Protein AF-A0A1G3CEN8-F1 (afdb_monomer)

Foldseek 3Di:
DPPDPCDDPQKRKDKDKDWDFDDDPVQLVVQLVVLLVVVCVVVVHPDDDPVRSVVSSVVSVVVVSVVTGTDIDIWIKMARPVVRDIDTRDPDPVVVVVCQVVCCVPVVDGDDDDDPLCCCQPPVPDDPVVNVVSVPDDDDDPDD

Mean predicted aligned error: 7.03 Å

Solvent-accessible surface area (backbone atoms only — not comparable to full-atom values): 8885 Å² total; per-residue (Å²): 131,92,85,65,81,42,60,59,86,69,29,42,52,53,68,53,74,51,71,46,70,81,77,59,70,68,58,53,53,55,53,40,50,56,54,49,52,51,52,30,63,78,65,71,42,95,72,75,53,75,67,56,51,52,52,50,44,52,49,48,52,53,58,49,56,75,71,48,72,63,47,77,43,78,38,53,35,40,34,33,66,85,79,72,42,74,49,64,75,64,89,51,65,71,61,50,56,50,47,44,55,50,44,27,72,73,73,72,44,85,76,78,82,79,46,76,66,50,39,44,68,72,70,62,73,58,51,75,71,53,47,55,52,56,74,71,61,69,90,76,77,92,70,134

Radius of gyration: 24.86 Å; Cα contacts (8 Å, |Δi|>4): 122; chains: 1; bounding box: 50×57×61 Å

Secondary structure (DSSP, 8-state):
--S---EETTEEEEEEEEEE----HHHHHHHHHHHHHHHHHHHT-S---HHHHHHHHHHHHHHHHHHSPPEEEEEEEEEETTTTEEEE----HHHHHHHHHHHHHHHS-------HHHHHHHHS---HHHHHHHHT--------

Structure (mmCIF, N/CA/C/O backbone):
data_AF-A0A1G3CEN8-F1
#
_entry.id   AF-A0A1G3CEN8-F1
#
loop_
_atom_site.group_PDB
_atom_site.id
_atom_site.type_symbol
_atom_site.label_atom_id
_atom_site.label_alt_id
_atom_site.label_comp_id
_atom_site.label_asym_id
_atom_site.label_entity_id
_atom_site.label_seq_id
_atom_site.pdbx_PDB_ins_code
_atom_site.Cartn_x
_atom_site.Cartn_y
_atom_site.Cartn_z
_atom_site.occupancy
_atom_site.B_iso_or_equiv
_atom_site.auth_seq_id
_atom_site.auth_comp_id
_atom_site.auth_asym_id
_atom_site.auth_atom_id
_atom_site.pdbx_PDB_model_num
ATOM 1 N N . PHE A 1 1 ? 4.891 -25.055 -3.347 1.00 48.88 1 PHE A N 1
ATOM 2 C CA . PHE A 1 1 ? 4.436 -24.235 -4.489 1.00 48.88 1 PHE A CA 1
ATOM 3 C C . PHE A 1 1 ? 4.603 -25.023 -5.796 1.00 48.88 1 PHE A C 1
ATOM 5 O O . PHE A 1 1 ? 5.247 -24.546 -6.713 1.00 48.88 1 PHE A O 1
ATOM 12 N N . GLU A 1 2 ? 4.054 -26.239 -5.897 1.00 50.94 2 GLU A N 1
ATOM 13 C CA . GLU A 1 2 ? 4.367 -27.170 -7.007 1.00 50.94 2 GLU A CA 1
ATOM 14 C C . GLU A 1 2 ? 3.420 -27.087 -8.222 1.00 50.94 2 GLU A C 1
ATOM 16 O O . GLU A 1 2 ? 3.562 -27.869 -9.150 1.00 50.94 2 GLU A O 1
ATOM 21 N N . GLY A 1 3 ? 2.460 -26.154 -8.254 1.00 57.50 3 GLY A N 1
ATOM 22 C CA . GLY A 1 3 ? 1.407 -26.146 -9.288 1.00 57.50 3 GLY A CA 1
ATOM 23 C C . GLY A 1 3 ? 1.243 -24.856 -10.090 1.00 57.50 3 GLY A C 1
ATOM 24 O O . GLY A 1 3 ? 0.392 -24.797 -10.970 1.00 57.50 3 GLY A O 1
ATOM 25 N N . SER A 1 4 ? 2.013 -23.812 -9.797 1.00 61.06 4 SER A N 1
ATOM 26 C CA . SER A 1 4 ? 1.834 -22.493 -10.408 1.00 61.06 4 SER A CA 1
ATOM 27 C C . SER A 1 4 ? 3.192 -21.921 -10.786 1.00 61.06 4 SER A C 1
ATOM 29 O O . SER A 1 4 ? 3.921 -21.439 -9.917 1.00 61.06 4 SER A O 1
ATOM 31 N N . SER A 1 5 ? 3.534 -21.996 -12.077 1.00 74.19 5 SER A N 1
ATOM 32 C CA . SER A 1 5 ? 4.688 -21.275 -12.613 1.00 74.19 5 SER A CA 1
ATOM 33 C C . SER A 1 5 ? 4.351 -19.789 -12.603 1.00 74.19 5 SER A C 1
ATOM 35 O O . SER A 1 5 ? 3.609 -19.303 -13.450 1.00 74.19 5 SER A O 1
ATOM 37 N N . PHE A 1 6 ? 4.864 -19.078 -11.605 1.00 84.19 6 PHE A N 1
ATOM 38 C CA . PHE A 1 6 ? 4.858 -17.614 -11.568 1.00 84.19 6 PHE A CA 1
ATOM 39 C C . PHE A 1 6 ? 5.953 -17.029 -12.475 1.00 84.19 6 PHE A C 1
ATOM 41 O O . PHE A 1 6 ? 6.092 -15.815 -12.556 1.00 84.19 6 PHE A O 1
ATOM 48 N N . VAL A 1 7 ? 6.730 -17.891 -13.140 1.00 90.56 7 VAL A N 1
ATOM 49 C CA . VAL A 1 7 ? 7.776 -17.541 -14.100 1.00 90.56 7 VAL A CA 1
ATOM 50 C C . VAL A 1 7 ? 7.247 -17.782 -15.509 1.00 90.56 7 VAL A C 1
ATOM 52 O O . VAL A 1 7 ? 6.827 -18.898 -15.831 1.00 90.56 7 VAL A O 1
ATOM 55 N N . LEU A 1 8 ? 7.259 -16.742 -16.338 1.00 89.94 8 LEU A N 1
ATOM 56 C CA . LEU A 1 8 ? 6.866 -16.775 -17.744 1.00 89.94 8 LEU A CA 1
ATOM 57 C C . LEU A 1 8 ? 7.995 -16.159 -18.574 1.00 89.94 8 LEU A C 1
ATOM 59 O O . LEU A 1 8 ? 8.056 -14.943 -18.721 1.00 89.94 8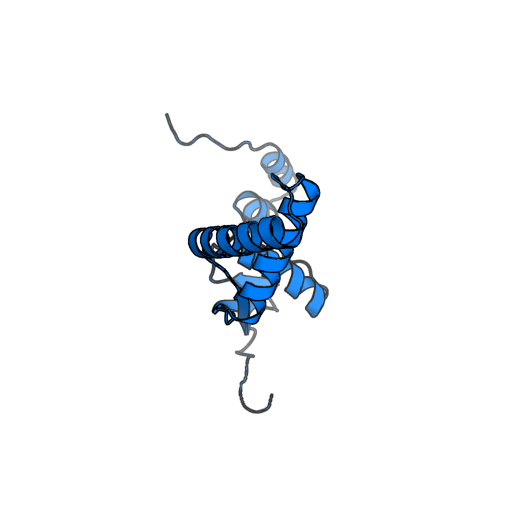 LEU A O 1
ATOM 63 N N . GLY A 1 9 ? 8.907 -16.987 -19.090 1.00 91.12 9 GLY A N 1
ATOM 64 C CA . GLY A 1 9 ? 10.152 -16.481 -19.680 1.00 91.12 9 GLY A CA 1
ATOM 65 C C . GLY A 1 9 ? 10.927 -15.662 -18.646 1.00 91.12 9 GLY A C 1
ATOM 66 O O . GLY A 1 9 ? 11.136 -16.138 -17.532 1.00 91.12 9 GLY A O 1
ATOM 67 N N . ASP A 1 10 ? 11.247 -14.415 -18.986 1.00 91.81 10 ASP A N 1
ATOM 68 C CA . ASP A 1 10 ? 11.995 -13.484 -18.127 1.00 91.81 10 ASP A CA 1
ATOM 69 C C . ASP A 1 10 ? 11.108 -12.668 -17.167 1.00 91.81 10 ASP A C 1
ATOM 71 O O . ASP A 1 10 ? 11.543 -11.703 -16.534 1.00 91.81 10 ASP A O 1
ATOM 75 N N . TYR A 1 11 ? 9.833 -13.048 -17.052 1.00 94.19 11 TYR A N 1
ATOM 76 C CA . TYR A 1 11 ? 8.852 -12.355 -16.228 1.00 94.19 11 TYR A CA 1
ATOM 77 C C . TYR A 1 11 ? 8.489 -13.157 -14.985 1.00 94.19 11 TYR A C 1
ATOM 79 O O . TYR A 1 11 ? 8.086 -14.319 -15.070 1.00 94.19 11 TYR A O 1
ATOM 87 N N . PHE A 1 12 ? 8.514 -12.493 -13.831 1.00 93.62 12 PHE A N 1
ATOM 88 C CA . PHE A 1 12 ? 7.813 -12.947 -12.636 1.00 93.62 12 PHE A CA 1
ATOM 89 C C . PHE A 1 12 ? 6.435 -12.288 -12.560 1.00 93.62 12 PHE A C 1
ATOM 91 O O . PHE A 1 12 ? 6.324 -11.063 -12.562 1.00 93.62 12 PHE A O 1
ATOM 98 N N . VAL A 1 13 ? 5.382 -13.095 -12.447 1.00 94.00 13 VAL A N 1
ATOM 99 C CA . VAL A 1 13 ? 3.994 -12.634 -12.328 1.00 94.00 13 VAL A CA 1
ATOM 100 C C . VAL A 1 13 ? 3.449 -13.022 -10.964 1.00 94.00 13 VAL A C 1
ATOM 102 O O . VAL A 1 13 ? 3.370 -14.202 -10.622 1.00 94.00 13 VAL A O 1
ATOM 105 N N . PHE A 1 14 ? 3.067 -12.027 -10.171 1.00 90.50 14 PHE A N 1
ATOM 106 C CA . PHE A 1 14 ? 2.477 -12.246 -8.855 1.00 90.50 14 PHE A CA 1
ATOM 107 C C . PHE A 1 14 ? 1.507 -11.122 -8.490 1.00 90.50 14 PHE A C 1
ATOM 109 O O . PHE A 1 14 ? 1.445 -10.086 -9.148 1.00 90.50 14 PHE A O 1
ATOM 116 N N . SER A 1 15 ? 0.731 -11.330 -7.428 1.00 94.06 15 SER A N 1
ATOM 117 C CA . SER A 1 15 ? -0.244 -10.348 -6.955 1.00 94.06 15 SER A CA 1
ATOM 118 C C . SER A 1 15 ? 0.073 -9.916 -5.526 1.00 94.06 15 SER A C 1
ATOM 120 O O . SER A 1 15 ? 0.340 -10.739 -4.648 1.00 94.06 15 SER A O 1
ATOM 122 N N . LEU A 1 16 ? -0.010 -8.612 -5.271 1.00 94.94 16 LEU A N 1
ATOM 123 C CA . LEU A 1 16 ? 0.048 -8.020 -3.943 1.00 94.94 16 LEU A CA 1
ATOM 124 C C . LEU A 1 16 ? -1.358 -7.986 -3.343 1.00 94.94 16 LEU A C 1
ATOM 126 O O . LEU A 1 16 ? -2.212 -7.206 -3.766 1.00 94.94 16 LEU A O 1
ATOM 130 N N . ARG A 1 17 ? -1.596 -8.810 -2.322 1.00 95.69 17 ARG A N 1
ATOM 131 C CA . ARG A 1 17 ? -2.831 -8.777 -1.535 1.00 95.69 17 ARG A CA 1
ATOM 132 C C . ARG A 1 17 ? -2.647 -7.911 -0.288 1.00 95.69 17 ARG A C 1
ATOM 134 O O . ARG A 1 17 ? -1.825 -8.226 0.567 1.00 95.69 17 ARG A O 1
ATOM 141 N N . ILE A 1 18 ? -3.459 -6.862 -0.161 1.00 95.25 18 ILE A N 1
ATOM 142 C CA . ILE A 1 18 ? -3.516 -5.974 1.005 1.00 95.25 18 ILE A CA 1
ATOM 143 C C . ILE A 1 18 ? -4.888 -6.095 1.670 1.00 95.25 18 ILE A C 1
ATOM 145 O O . ILE A 1 18 ? -5.899 -5.592 1.165 1.00 95.25 18 ILE A O 1
ATOM 149 N N . ASP A 1 19 ? -4.904 -6.715 2.845 1.00 95.19 19 ASP A N 1
ATOM 150 C CA . ASP A 1 19 ? -6.104 -6.894 3.657 1.00 95.19 19 ASP A CA 1
ATOM 151 C C . ASP A 1 19 ? -6.332 -5.663 4.539 1.00 95.19 19 ASP A C 1
ATOM 153 O O . ASP A 1 19 ? -5.553 -5.366 5.446 1.00 95.19 19 ASP A O 1
ATOM 157 N N . LYS A 1 20 ? -7.422 -4.931 4.286 1.00 92.19 20 LYS A N 1
ATOM 158 C CA . LYS A 1 20 ? -7.784 -3.734 5.055 1.00 92.19 20 LYS A CA 1
ATOM 159 C C . LYS A 1 20 ? -9.051 -3.997 5.850 1.00 92.19 20 LYS A C 1
ATOM 161 O O . LYS A 1 20 ? -10.092 -4.335 5.293 1.00 92.19 20 LYS A O 1
ATOM 166 N N . LYS A 1 21 ? -8.992 -3.791 7.165 1.00 92.94 21 LYS A N 1
ATOM 167 C CA . LYS A 1 21 ? -10.204 -3.656 7.977 1.00 92.94 21 LYS A CA 1
ATOM 168 C C . LYS A 1 21 ? -10.624 -2.194 7.975 1.00 92.94 21 LYS A C 1
ATOM 170 O O . LYS A 1 21 ? -9.802 -1.311 8.205 1.00 92.94 21 LYS A O 1
ATOM 175 N N . SER A 1 22 ? -11.907 -1.929 7.762 1.00 91.44 22 SER A N 1
ATOM 176 C CA . SER A 1 22 ? -12.454 -0.579 7.876 1.00 91.44 22 SER A CA 1
ATOM 177 C C . SER A 1 22 ? -13.790 -0.611 8.604 1.00 91.44 22 SER A C 1
ATOM 179 O O . SER A 1 22 ? -14.612 -1.497 8.393 1.00 91.44 22 SER A O 1
ATOM 181 N N . VAL A 1 23 ? -14.000 0.356 9.494 1.00 92.25 23 VAL A N 1
ATOM 182 C CA . VAL A 1 23 ? -15.267 0.530 10.205 1.00 92.25 23 VAL A CA 1
ATOM 183 C C . VAL A 1 23 ? -15.793 1.911 9.861 1.00 92.25 23 VAL A C 1
ATOM 185 O O . VAL A 1 23 ? -15.075 2.903 9.991 1.00 92.25 23 VAL A O 1
ATOM 188 N N . SER A 1 24 ? -17.045 1.994 9.410 1.00 93.19 24 SER A N 1
ATOM 189 C CA . SER A 1 24 ? -17.618 3.284 9.033 1.00 93.19 24 SER A CA 1
ATOM 190 C C . SER A 1 24 ? -17.681 4.231 10.237 1.00 93.19 24 SER A C 1
ATOM 192 O O . SER A 1 24 ? -17.998 3.838 11.364 1.00 93.19 24 SER A O 1
ATOM 194 N N . SER A 1 25 ? -17.430 5.517 9.995 1.00 94.69 25 SER A N 1
ATOM 195 C CA . SER A 1 25 ? -17.448 6.541 11.046 1.00 94.69 25 SER A CA 1
ATOM 196 C C . SER A 1 25 ? -18.806 6.640 11.752 1.00 94.69 25 SER A C 1
ATOM 198 O O . SER A 1 25 ? -18.858 6.926 12.947 1.00 94.69 25 SER A O 1
ATOM 200 N N . LYS A 1 26 ? -19.906 6.350 11.043 1.00 96.31 26 LYS A N 1
ATOM 201 C CA . LYS A 1 26 ? -21.267 6.299 11.601 1.00 96.31 26 LYS A CA 1
ATOM 202 C C . LYS A 1 26 ? -21.415 5.184 12.639 1.00 96.31 26 LYS A C 1
ATOM 204 O O . LYS A 1 26 ? -21.970 5.424 13.709 1.00 96.31 26 LYS A O 1
ATOM 209 N N . ILE A 1 27 ? -20.881 3.993 12.352 1.00 95.06 27 ILE A N 1
ATOM 210 C CA . ILE A 1 27 ? -20.899 2.862 13.289 1.00 95.06 27 ILE A CA 1
ATOM 211 C C . ILE A 1 27 ? -20.055 3.196 14.519 1.00 95.06 27 ILE A C 1
ATOM 213 O O . ILE A 1 27 ? -20.550 3.071 15.636 1.00 95.06 27 ILE A O 1
ATOM 217 N N . ILE A 1 28 ? -18.834 3.708 14.328 1.00 96.00 28 ILE A N 1
ATOM 218 C CA . ILE A 1 28 ? -17.965 4.110 15.447 1.00 96.00 28 ILE A CA 1
ATOM 219 C C . ILE A 1 28 ? -18.682 5.125 16.345 1.00 96.00 28 ILE A C 1
ATOM 221 O O . ILE A 1 28 ? -18.717 4.940 17.556 1.00 96.00 28 ILE A O 1
ATOM 225 N N . LYS A 1 29 ? -19.306 6.163 15.769 1.00 96.62 29 LYS A N 1
ATOM 226 C CA . LYS A 1 29 ? -20.062 7.175 16.530 1.00 96.62 29 LYS A CA 1
ATOM 227 C C . LYS A 1 29 ? -21.221 6.566 17.327 1.00 96.62 29 LYS A C 1
ATOM 229 O O . LYS A 1 29 ? -21.399 6.928 18.485 1.00 96.62 29 LYS A O 1
ATOM 234 N N . LYS A 1 30 ? -21.976 5.634 16.733 1.00 97.19 30 LYS A N 1
ATOM 235 C CA . LYS A 1 30 ? -23.094 4.947 17.401 1.00 97.19 30 LYS A CA 1
ATOM 236 C C . LYS A 1 30 ? -22.622 4.150 18.619 1.00 97.19 30 LYS A C 1
ATOM 238 O O . LYS A 1 30 ? -23.174 4.313 19.700 1.00 97.19 30 LYS A O 1
ATOM 243 N N . TYR A 1 31 ? -21.598 3.312 18.461 1.00 96.62 31 TYR A N 1
ATOM 244 C CA . TYR A 1 31 ? -21.081 2.506 19.573 1.00 96.62 31 TYR A CA 1
ATOM 245 C C . TYR A 1 31 ? -20.368 3.358 20.625 1.00 96.62 31 TYR A C 1
ATOM 247 O O . TYR A 1 31 ? -20.527 3.113 21.815 1.00 96.62 31 TYR A O 1
ATOM 255 N N . LEU A 1 32 ? -19.655 4.406 20.202 1.00 96.94 32 LEU A N 1
ATOM 256 C CA . LEU A 1 32 ? -19.035 5.365 21.113 1.00 96.94 32 LEU A CA 1
ATOM 257 C C . LEU A 1 32 ? -20.070 6.060 22.002 1.00 96.94 32 LEU A C 1
ATOM 259 O O . LEU A 1 32 ? -19.812 6.253 23.186 1.00 96.94 32 LEU A O 1
ATOM 263 N N . TYR A 1 33 ? -21.234 6.414 21.453 1.00 96.19 33 TYR A N 1
ATOM 264 C CA . TYR A 1 33 ? -22.327 7.001 22.225 1.00 96.19 33 TYR A CA 1
ATOM 265 C C . TYR A 1 33 ? -22.821 6.052 23.325 1.00 96.19 33 TYR A C 1
ATOM 267 O O . TYR A 1 33 ? -22.834 6.444 24.490 1.00 96.19 33 TYR A O 1
ATOM 275 N N . PHE A 1 34 ? -23.142 4.799 22.984 1.00 96.44 34 PHE A N 1
ATOM 276 C CA . PHE A 1 34 ? -23.610 3.815 23.968 1.00 96.44 34 PHE A CA 1
ATOM 277 C C . PHE A 1 34 ? -22.567 3.516 25.050 1.00 96.44 34 PHE A C 1
ATOM 279 O O . PHE A 1 34 ? -22.898 3.520 26.233 1.00 96.44 34 PHE A O 1
ATOM 286 N N . GLU A 1 35 ? -21.302 3.330 24.668 1.00 95.69 35 GLU A N 1
ATOM 287 C CA . GLU A 1 35 ? -20.230 3.044 25.629 1.00 95.69 35 GLU A CA 1
ATOM 288 C C . GLU A 1 35 ? -19.954 4.241 26.553 1.00 95.69 35 GLU A C 1
ATOM 290 O O . GLU A 1 35 ? -19.681 4.080 27.741 1.00 95.69 35 GLU A O 1
ATOM 295 N N . THR A 1 36 ? -20.077 5.465 26.029 1.00 94.94 36 THR A N 1
ATOM 296 C CA . THR A 1 36 ? -19.939 6.688 26.833 1.00 94.94 36 THR A CA 1
ATOM 297 C C . THR A 1 36 ? -21.068 6.818 27.852 1.00 94.94 36 THR A C 1
ATOM 299 O O . THR A 1 36 ? -20.791 7.154 29.002 1.00 94.94 36 THR A O 1
ATOM 302 N N . LEU A 1 37 ? -22.318 6.545 27.456 1.00 95.06 37 LEU A N 1
ATOM 303 C CA . LEU A 1 37 ? -23.459 6.557 28.379 1.00 95.06 37 LEU A CA 1
ATOM 304 C C . LEU A 1 37 ? -23.265 5.548 29.510 1.00 95.06 37 LEU A C 1
ATOM 306 O O . LEU A 1 37 ? -23.361 5.922 30.675 1.00 95.06 37 LEU A O 1
ATOM 310 N N . LYS A 1 38 ? -22.889 4.315 29.161 1.00 94.69 38 LYS A N 1
ATOM 311 C CA . LYS A 1 38 ? -22.605 3.253 30.127 1.00 94.69 38 LYS A CA 1
ATOM 312 C C . LYS A 1 38 ? -21.521 3.664 31.130 1.00 94.69 38 LYS A C 1
ATOM 314 O O . LYS A 1 38 ? -21.715 3.543 32.333 1.00 94.69 38 LYS A O 1
ATOM 319 N N . LYS A 1 39 ? -20.406 4.236 30.659 1.00 92.94 39 LYS A N 1
ATOM 320 C CA . LYS A 1 39 ? -19.327 4.720 31.539 1.00 92.94 39 LYS A CA 1
ATOM 321 C C . LYS A 1 39 ? -19.753 5.863 32.463 1.00 92.94 39 LYS A C 1
ATOM 323 O O . LYS A 1 39 ? -19.256 5.951 33.586 1.00 92.94 39 LYS A O 1
ATOM 328 N N . LEU A 1 40 ? -20.608 6.775 32.001 1.00 94.19 40 LEU A N 1
ATOM 329 C CA . LEU A 1 40 ? -21.118 7.867 32.837 1.00 94.19 40 LEU A CA 1
ATOM 330 C C . LEU A 1 40 ? -22.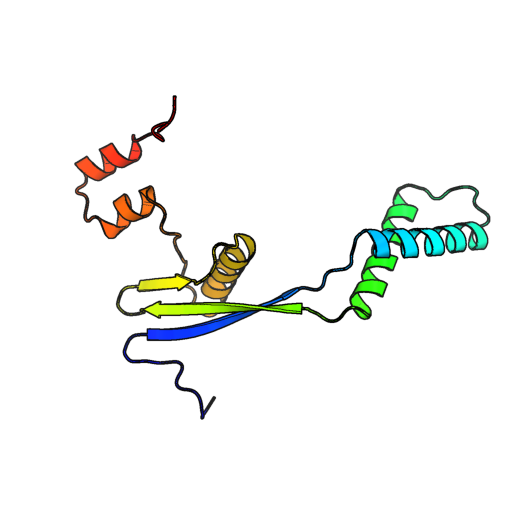040 7.334 33.937 1.00 94.19 40 LEU A C 1
ATOM 332 O O . LEU A 1 40 ? -21.914 7.763 35.080 1.00 94.19 40 LEU A O 1
ATOM 336 N N . GLU A 1 41 ? -22.892 6.364 33.604 1.00 94.06 41 GLU A N 1
ATOM 337 C CA . GLU A 1 41 ? -23.771 5.686 34.558 1.00 94.06 41 GLU A CA 1
ATOM 338 C C . GLU A 1 41 ? -22.969 4.903 35.610 1.00 94.06 41 GLU A C 1
ATOM 340 O O . GLU A 1 41 ? -23.147 5.127 36.804 1.00 94.06 41 GLU A O 1
ATOM 345 N N . GLU A 1 42 ? -22.006 4.078 35.186 1.00 92.94 42 GLU A N 1
ATOM 346 C CA . GLU A 1 42 ? -21.156 3.277 36.085 1.00 92.94 42 GLU A CA 1
ATOM 347 C C . GLU A 1 42 ? -20.269 4.132 37.002 1.00 92.94 42 GLU A C 1
ATOM 349 O O . GLU A 1 42 ? -20.013 3.765 38.147 1.00 92.94 42 GLU A O 1
ATOM 354 N N . SER A 1 43 ? -19.776 5.274 36.511 1.00 90.62 43 SER A N 1
ATOM 355 C CA . SER A 1 43 ? -18.911 6.165 37.297 1.00 90.62 43 SER A CA 1
ATOM 356 C C . SER A 1 43 ? -19.673 7.201 38.126 1.00 90.62 43 SER A C 1
ATOM 358 O O . SER A 1 43 ? -19.053 7.896 38.932 1.00 90.62 43 SER A O 1
ATOM 360 N N . GLY A 1 44 ? -20.980 7.368 37.894 1.00 90.19 44 GLY A N 1
ATOM 361 C CA . GLY A 1 44 ? -21.797 8.438 38.475 1.00 90.19 44 GLY A CA 1
ATOM 362 C C . GLY A 1 44 ? -21.366 9.857 38.071 1.00 90.19 44 GLY A C 1
ATOM 363 O O . GLY A 1 44 ? -21.833 10.841 38.648 1.00 90.19 44 GLY A O 1
ATOM 364 N N . LYS A 1 45 ? -20.449 10.000 37.104 1.00 89.25 45 LYS A N 1
ATOM 365 C CA . LYS A 1 45 ? -19.928 11.302 36.670 1.00 89.25 45 LYS A CA 1
ATOM 366 C C . LYS A 1 45 ? -20.889 11.967 35.691 1.00 89.25 45 LYS A C 1
ATOM 368 O O . LYS A 1 45 ? -21.476 11.327 34.827 1.00 89.25 45 LYS A O 1
ATOM 373 N N . ARG A 1 46 ? -20.956 13.302 35.737 1.00 87.94 46 ARG A N 1
ATOM 374 C CA . ARG A 1 46 ? -21.730 14.103 34.769 1.00 87.94 46 ARG A CA 1
ATOM 375 C C . ARG A 1 46 ? -21.044 14.223 33.401 1.00 87.94 46 ARG A C 1
ATOM 377 O O . ARG A 1 46 ? -21.712 14.467 32.401 1.00 87.94 46 ARG A O 1
ATOM 384 N N . TYR A 1 47 ? -19.717 14.086 33.350 1.00 90.69 47 TYR A N 1
ATOM 385 C CA . TYR A 1 47 ? -18.931 14.146 32.117 1.00 90.69 47 TYR A CA 1
ATOM 386 C C . TYR A 1 47 ? -17.649 13.305 32.211 1.00 90.69 47 TYR A C 1
ATOM 388 O O . TYR A 1 47 ? -17.118 13.079 33.295 1.00 90.69 47 TYR A O 1
ATOM 396 N N . LEU A 1 48 ? -17.137 12.885 31.049 1.00 90.94 48 LEU A N 1
ATOM 397 C CA . LEU A 1 48 ? -15.817 12.266 30.903 1.00 90.94 48 LEU A CA 1
ATOM 398 C C . LEU A 1 48 ? -14.770 13.318 30.516 1.00 90.94 48 LEU A C 1
ATOM 400 O O . LEU A 1 48 ? -15.030 14.180 29.664 1.00 90.94 48 LEU A O 1
ATOM 404 N N . SER A 1 49 ? -13.574 13.211 31.089 1.00 93.25 49 SER A N 1
ATOM 405 C CA . SER A 1 49 ? -12.394 13.977 30.681 1.00 93.25 49 SER A CA 1
ATOM 406 C C . SER A 1 49 ? -11.981 13.658 29.237 1.00 93.25 49 SER A C 1
ATOM 408 O O . SER A 1 49 ? -12.393 12.655 28.647 1.00 93.25 49 SER A O 1
ATOM 410 N N . ALA A 1 50 ? -11.137 14.506 28.643 1.00 93.19 50 ALA A N 1
ATOM 411 C CA . ALA A 1 50 ? -10.635 14.285 27.285 1.00 93.19 50 ALA A CA 1
ATOM 412 C C . ALA A 1 50 ? -9.873 12.953 27.149 1.00 93.19 50 ALA A C 1
ATOM 414 O O . ALA A 1 50 ? -10.054 12.237 26.162 1.00 93.19 50 ALA A O 1
ATOM 415 N N . ASN A 1 51 ? -9.077 12.595 28.162 1.00 95.19 51 ASN A N 1
ATOM 416 C CA . ASN A 1 51 ? -8.329 11.341 28.172 1.00 95.19 51 ASN A CA 1
ATOM 417 C C . ASN A 1 51 ? -9.263 10.124 28.274 1.00 95.19 51 ASN A C 1
ATOM 419 O O . ASN A 1 51 ? -9.134 9.182 27.498 1.00 95.19 51 ASN A O 1
ATOM 423 N N . GLU A 1 52 ? -10.271 10.170 29.154 1.00 93.12 52 GLU A N 1
ATOM 424 C CA . GLU A 1 52 ? -11.275 9.100 29.265 1.00 93.12 52 GLU A CA 1
ATOM 425 C C . GLU A 1 52 ? -12.038 8.904 27.947 1.00 93.12 52 GLU A C 1
ATOM 427 O O . GLU A 1 52 ? -12.204 7.772 27.495 1.00 93.12 52 GLU A O 1
ATOM 432 N N . LYS A 1 53 ? -12.443 9.990 27.273 1.00 93.62 53 LYS A N 1
ATOM 433 C CA . LYS A 1 53 ? -13.107 9.915 25.958 1.00 93.62 53 LYS A CA 1
ATOM 434 C C . LYS A 1 53 ? -12.225 9.260 24.895 1.00 93.62 53 LYS A C 1
ATOM 436 O O . LYS A 1 53 ? -12.727 8.476 24.089 1.00 93.62 53 LYS A O 1
ATOM 441 N N . LYS A 1 54 ? -10.924 9.573 24.884 1.00 96.19 54 LYS A N 1
ATOM 442 C CA . LYS A 1 54 ? -9.955 8.956 23.969 1.00 96.19 54 LYS A CA 1
ATOM 443 C C . LYS A 1 54 ? -9.863 7.448 24.214 1.00 96.19 54 LYS A C 1
ATOM 445 O O . LYS A 1 54 ? -10.037 6.687 23.267 1.00 96.19 54 LYS A O 1
ATOM 450 N N . LEU A 1 55 ? -9.706 7.032 25.471 1.00 95.62 55 LEU A N 1
ATOM 451 C CA . LEU A 1 55 ? -9.628 5.616 25.849 1.00 95.62 55 LEU A CA 1
ATOM 452 C C . LEU A 1 55 ? -10.907 4.845 25.495 1.00 95.62 55 LEU A C 1
ATOM 454 O O . LEU A 1 55 ? -10.834 3.742 24.961 1.00 95.62 55 LEU A O 1
ATOM 458 N N . VAL A 1 56 ? -12.086 5.431 25.734 1.00 95.50 56 VAL A N 1
ATOM 459 C CA . VAL A 1 56 ? -13.366 4.816 25.339 1.00 95.50 56 VAL A CA 1
ATOM 460 C C . VAL A 1 56 ? -13.436 4.651 23.821 1.00 95.50 56 VAL A C 1
ATOM 462 O O . VAL A 1 56 ? -13.815 3.590 23.331 1.00 95.50 56 VAL A O 1
ATOM 465 N N . LYS A 1 57 ? -13.030 5.668 23.054 1.00 95.69 57 LYS A N 1
ATOM 466 C CA . LYS A 1 57 ? -13.006 5.590 21.590 1.00 95.69 57 LYS A CA 1
ATOM 467 C C . LYS A 1 57 ? -12.047 4.510 21.085 1.00 95.69 57 LYS A C 1
ATOM 469 O O . LYS A 1 57 ? -12.427 3.756 20.194 1.00 95.69 57 LYS A O 1
ATOM 474 N N . GLU A 1 58 ? -10.840 4.427 21.635 1.00 96.12 58 GLU A N 1
ATOM 475 C CA . GLU A 1 58 ? -9.855 3.395 21.283 1.00 96.12 58 GLU A CA 1
ATOM 476 C C . GLU A 1 58 ? -10.381 1.992 21.598 1.00 96.12 58 GLU A C 1
ATOM 478 O O . GLU A 1 58 ? -10.318 1.111 20.740 1.00 96.12 58 GLU A O 1
ATOM 483 N N . HIS A 1 59 ? -10.999 1.810 22.768 1.00 96.12 59 HIS A N 1
ATOM 484 C CA . HIS A 1 59 ? -11.637 0.552 23.150 1.00 96.12 59 HIS A CA 1
ATOM 485 C C . HIS A 1 59 ? -12.759 0.154 22.181 1.00 96.12 59 HIS A C 1
ATOM 487 O O . HIS A 1 59 ? -12.765 -0.961 21.662 1.00 96.12 59 HIS A O 1
ATOM 493 N N . VAL A 1 60 ? -13.675 1.080 21.874 1.00 96.38 60 VAL A N 1
ATOM 494 C CA . VAL A 1 60 ? -14.774 0.845 20.923 1.00 96.38 60 VAL A CA 1
ATOM 495 C C . VAL A 1 60 ? -14.234 0.451 19.551 1.00 96.38 60 VAL A C 1
ATOM 497 O O . VAL A 1 60 ? -14.719 -0.503 18.946 1.00 96.38 60 VAL A O 1
ATOM 500 N N . ILE A 1 61 ? -13.213 1.155 19.060 1.00 95.44 61 ILE A N 1
ATOM 501 C CA . ILE A 1 61 ? -12.577 0.850 17.777 1.00 95.44 61 ILE A CA 1
ATOM 502 C C . ILE A 1 61 ? -11.962 -0.556 17.799 1.00 95.44 61 ILE A C 1
ATOM 504 O O . ILE A 1 61 ? -12.210 -1.331 16.875 1.00 95.44 61 ILE A O 1
ATOM 508 N N . ALA A 1 62 ? -11.228 -0.917 18.855 1.00 95.12 62 ALA A N 1
ATOM 509 C CA . ALA A 1 62 ? -10.625 -2.241 18.997 1.00 95.12 62 ALA A CA 1
ATOM 510 C C . ALA A 1 62 ? -11.684 -3.358 18.992 1.00 95.12 62 ALA A C 1
ATOM 512 O O . ALA A 1 62 ? -11.567 -4.316 18.229 1.00 95.12 62 ALA A O 1
ATOM 513 N N . VAL A 1 63 ? -12.764 -3.203 19.766 1.00 95.31 63 VAL A N 1
ATOM 514 C CA . VAL A 1 63 ? -13.870 -4.175 19.821 1.00 95.31 63 VAL A CA 1
ATOM 515 C C . VAL A 1 63 ? -14.556 -4.324 18.463 1.00 95.31 63 VAL A C 1
ATOM 517 O O . VAL A 1 63 ? -14.866 -5.441 18.043 1.00 95.31 63 VAL A O 1
ATOM 520 N N . LEU A 1 64 ? -14.777 -3.221 17.743 1.00 95.00 64 LEU A N 1
ATOM 521 C CA . LEU A 1 64 ? -15.367 -3.270 16.405 1.00 95.00 64 LEU A CA 1
ATOM 522 C C . LEU A 1 64 ? -14.436 -3.971 15.406 1.00 95.00 64 LEU A C 1
ATOM 524 O O . LEU A 1 64 ? -14.899 -4.802 14.626 1.00 95.00 64 LEU A O 1
ATOM 528 N N . PHE A 1 65 ? -13.126 -3.717 15.461 1.00 94.25 65 PHE A N 1
ATOM 529 C CA . PHE A 1 65 ? -12.145 -4.367 14.586 1.00 94.25 65 PHE A CA 1
ATOM 530 C C . PHE A 1 65 ? -12.001 -5.877 14.807 1.00 94.25 65 PHE A C 1
ATOM 532 O O . PHE A 1 65 ? -11.638 -6.591 13.867 1.00 94.25 65 PHE A O 1
ATOM 539 N N . LEU A 1 66 ? -12.310 -6.382 16.005 1.00 93.94 66 LEU A N 1
ATOM 540 C CA . LEU A 1 66 ? -12.371 -7.825 16.262 1.00 93.94 66 LEU A CA 1
ATOM 541 C C . LEU A 1 66 ? -13.522 -8.501 15.507 1.00 93.94 66 LEU A C 1
ATOM 543 O O . LEU A 1 66 ? -13.407 -9.666 15.142 1.00 93.94 66 LEU A O 1
ATOM 547 N N . ARG A 1 67 ? -14.615 -7.774 15.246 1.00 92.44 67 ARG A N 1
ATOM 548 C CA . ARG A 1 67 ? -15.824 -8.309 14.595 1.00 92.44 67 ARG A CA 1
ATOM 549 C C . ARG A 1 67 ? -15.838 -8.108 13.085 1.00 92.44 67 ARG A C 1
ATOM 551 O O . ARG A 1 67 ? -16.513 -8.848 12.379 1.00 92.44 67 ARG A O 1
ATOM 558 N N . VAL A 1 68 ? -15.143 -7.086 12.589 1.00 91.69 68 VAL A N 1
ATOM 559 C CA . VAL A 1 68 ? -15.147 -6.752 11.163 1.00 91.69 68 VAL A CA 1
ATOM 560 C C . VAL A 1 68 ? -14.153 -7.638 10.400 1.00 91.69 68 VAL A C 1
ATOM 562 O O . VAL A 1 68 ? -12.961 -7.642 10.741 1.00 91.69 68 VAL A O 1
ATOM 565 N N . PRO A 1 69 ? -14.608 -8.375 9.365 1.00 92.44 69 PRO A N 1
ATOM 566 C CA . PRO A 1 69 ? -13.710 -9.124 8.496 1.00 92.44 69 PRO A CA 1
ATOM 567 C C . PRO A 1 69 ? -12.828 -8.160 7.699 1.00 92.44 69 PRO A C 1
ATOM 569 O O . PRO A 1 69 ? -13.224 -7.034 7.395 1.00 92.44 69 PRO A O 1
ATOM 5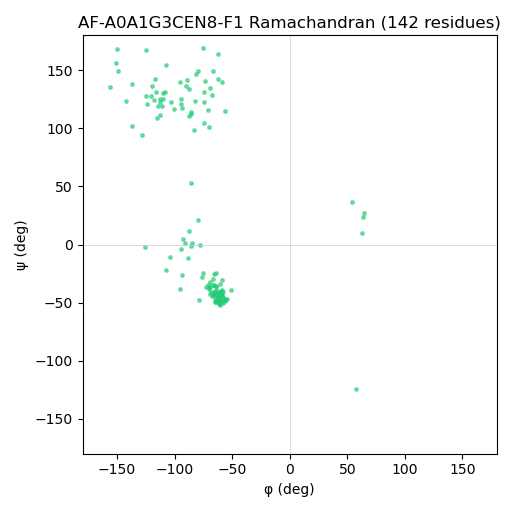72 N N . ALA A 1 70 ? -11.612 -8.589 7.367 1.00 94.56 70 ALA A N 1
ATOM 573 C CA . ALA A 1 70 ? -10.762 -7.807 6.481 1.00 94.56 70 ALA A CA 1
ATOM 574 C C . ALA A 1 70 ? -11.270 -7.905 5.037 1.00 94.56 70 ALA A C 1
ATOM 576 O O . ALA A 1 70 ? -11.677 -8.977 4.591 1.00 94.56 70 ALA A O 1
ATOM 577 N N . THR A 1 71 ? -11.223 -6.792 4.309 1.00 94.62 71 THR A N 1
ATOM 578 C CA . THR A 1 71 ? -11.481 -6.766 2.870 1.00 94.62 71 THR A CA 1
ATOM 579 C C . THR A 1 71 ? -10.148 -6.897 2.132 1.00 94.62 71 THR A C 1
ATOM 581 O O . THR A 1 71 ? -9.294 -6.015 2.293 1.00 94.62 71 THR A O 1
ATOM 584 N N . PRO A 1 72 ? -9.946 -7.960 1.336 1.00 95.38 72 PRO A N 1
ATOM 585 C CA . PRO A 1 72 ? -8.750 -8.102 0.522 1.00 95.38 72 PRO A CA 1
ATOM 586 C C . PRO A 1 72 ? -8.817 -7.160 -0.680 1.00 95.38 72 PRO A C 1
ATOM 588 O O . PRO A 1 72 ? -9.814 -7.123 -1.397 1.00 95.38 72 PRO A O 1
ATOM 591 N N . ASN A 1 73 ? -7.741 -6.417 -0.914 1.00 95.56 73 ASN A N 1
ATOM 592 C CA . ASN A 1 73 ? -7.502 -5.725 -2.177 1.00 95.56 73 ASN A CA 1
ATOM 593 C C . ASN A 1 73 ? -6.340 -6.428 -2.863 1.00 95.56 73 ASN A C 1
ATOM 595 O O . ASN A 1 73 ? -5.287 -6.582 -2.248 1.00 95.56 73 ASN A O 1
ATOM 599 N N . ILE A 1 74 ? -6.536 -6.867 -4.099 1.00 96.06 74 ILE A N 1
ATOM 600 C CA . ILE A 1 74 ? -5.521 -7.579 -4.872 1.00 96.06 74 ILE A CA 1
ATOM 601 C C . ILE A 1 74 ? -5.059 -6.649 -5.986 1.00 96.06 74 ILE A C 1
ATOM 603 O O . ILE A 1 74 ? -5.886 -6.062 -6.681 1.00 96.06 74 ILE A O 1
ATOM 607 N N . TYR A 1 75 ? -3.748 -6.500 -6.114 1.00 96.94 75 TYR A N 1
ATOM 608 C CA . TYR A 1 75 ? -3.111 -5.714 -7.157 1.00 96.94 75 TYR A CA 1
ATOM 609 C C . TYR A 1 75 ? -2.128 -6.603 -7.900 1.00 96.94 75 TYR A C 1
ATOM 611 O O . TYR A 1 75 ? -1.208 -7.143 -7.286 1.00 96.94 75 TYR A O 1
ATOM 619 N N . ASP A 1 76 ? -2.318 -6.754 -9.200 1.00 95.62 76 ASP A N 1
ATOM 620 C CA . ASP A 1 76 ? -1.417 -7.555 -10.018 1.00 95.62 76 ASP A CA 1
ATOM 621 C C . ASP A 1 76 ? -0.153 -6.770 -10.355 1.00 95.62 76 ASP A C 1
ATOM 623 O O . ASP A 1 76 ? -0.162 -5.534 -10.454 1.00 95.62 76 ASP A O 1
ATOM 627 N N . LEU A 1 77 ? 0.951 -7.497 -10.514 1.00 95.62 77 LEU A N 1
ATOM 628 C CA . LEU A 1 77 ? 2.220 -6.919 -10.914 1.00 95.62 77 LEU A CA 1
ATOM 629 C C . LEU A 1 77 ? 3.061 -7.910 -11.719 1.00 95.62 77 LEU A C 1
ATOM 631 O O . LEU A 1 77 ? 2.981 -9.128 -11.547 1.00 95.62 77 LEU A O 1
ATOM 635 N N . VAL A 1 78 ? 3.864 -7.355 -12.616 1.00 96.94 78 VAL A N 1
ATOM 636 C CA . VAL A 1 78 ? 4.792 -8.099 -13.465 1.00 96.94 78 VAL A CA 1
ATOM 637 C C . VAL A 1 78 ? 6.176 -7.517 -13.253 1.00 96.94 78 VAL A C 1
ATOM 639 O O . VAL A 1 78 ? 6.365 -6.308 -13.366 1.00 96.94 78 VAL A O 1
ATOM 642 N N . TRP A 1 79 ? 7.144 -8.370 -12.950 1.00 95.94 79 TRP A N 1
ATOM 643 C CA . TRP A 1 79 ? 8.538 -7.985 -12.804 1.00 95.94 79 TRP A CA 1
ATOM 644 C C . TRP A 1 79 ? 9.369 -8.615 -13.922 1.00 95.94 79 TRP A C 1
ATOM 646 O O . TRP A 1 79 ? 9.542 -9.830 -13.960 1.00 95.94 79 TRP A O 1
ATOM 656 N N . ASP A 1 80 ? 9.860 -7.769 -14.826 1.00 95.44 80 ASP A N 1
ATOM 657 C CA . ASP A 1 80 ? 10.883 -8.081 -15.827 1.00 95.44 80 ASP A CA 1
ATOM 658 C C . ASP A 1 80 ? 12.252 -7.946 -15.143 1.00 95.44 80 ASP A C 1
ATOM 660 O O . ASP A 1 80 ? 12.739 -6.833 -14.898 1.00 95.44 80 ASP A O 1
ATOM 664 N N . TYR A 1 81 ? 12.830 -9.074 -14.724 1.00 90.38 81 TYR A N 1
ATOM 665 C CA . TYR A 1 81 ? 14.065 -9.048 -13.937 1.00 90.38 81 TYR A CA 1
ATOM 666 C C . TYR A 1 81 ? 15.295 -8.743 -14.796 1.00 90.38 81 TYR A C 1
ATOM 668 O O . TYR A 1 81 ? 16.243 -8.152 -14.282 1.00 90.38 81 TYR A O 1
ATOM 676 N N . GLU A 1 82 ? 15.277 -9.084 -16.089 1.00 93.62 82 GLU A N 1
ATOM 677 C CA . GLU A 1 82 ? 16.381 -8.776 -17.002 1.00 93.62 82 GLU A CA 1
ATOM 678 C C . GLU A 1 82 ? 16.475 -7.275 -17.273 1.00 93.62 82 GLU A C 1
ATOM 680 O O . GLU A 1 82 ? 17.563 -6.699 -17.223 1.00 93.62 82 GLU A O 1
ATOM 685 N N . LYS A 1 83 ? 15.336 -6.605 -17.484 1.00 92.62 83 LYS A N 1
ATOM 686 C CA . LYS A 1 83 ? 15.303 -5.151 -17.722 1.00 92.62 83 LYS A CA 1
ATOM 687 C C . LYS A 1 83 ? 15.268 -4.318 -16.447 1.00 92.62 83 LYS A C 1
ATOM 689 O O . LYS A 1 83 ? 15.244 -3.094 -16.532 1.00 92.62 83 LYS A O 1
ATOM 694 N N . SER A 1 84 ? 15.248 -4.954 -15.273 1.00 92.50 84 SER A N 1
ATOM 695 C CA . SER A 1 84 ? 15.070 -4.274 -13.981 1.00 92.50 84 SER A CA 1
ATOM 696 C C . SER A 1 84 ? 13.806 -3.400 -13.936 1.00 92.50 84 SER A C 1
ATOM 698 O O . SER A 1 84 ? 13.800 -2.331 -13.327 1.00 92.50 84 SER A O 1
ATOM 700 N N . MET A 1 85 ? 12.725 -3.861 -14.575 1.00 93.75 85 MET A N 1
ATOM 701 C CA . MET A 1 85 ? 11.468 -3.121 -14.703 1.00 93.75 85 MET A CA 1
ATOM 702 C C . MET A 1 85 ? 10.330 -3.834 -13.990 1.00 93.75 85 MET A C 1
ATOM 704 O O . MET A 1 85 ? 10.090 -5.021 -14.194 1.00 93.75 85 MET A O 1
ATOM 708 N N . LEU A 1 86 ? 9.586 -3.090 -13.175 1.00 95.88 86 LEU A N 1
ATOM 709 C CA . LEU A 1 86 ? 8.399 -3.592 -12.495 1.00 95.88 86 LEU A CA 1
ATOM 710 C C . LEU A 1 86 ? 7.173 -2.802 -12.943 1.00 95.88 86 LEU A C 1
ATOM 712 O O . LEU A 1 86 ? 7.107 -1.583 -12.795 1.00 95.88 86 LEU A O 1
ATOM 716 N N . TYR A 1 87 ? 6.178 -3.524 -13.441 1.00 95.81 87 TYR A N 1
ATOM 717 C CA . TYR A 1 87 ? 4.883 -2.996 -13.834 1.00 95.81 87 TYR A CA 1
ATOM 718 C C . TYR A 1 87 ? 3.877 -3.278 -12.726 1.00 95.81 87 TYR A C 1
ATOM 720 O O . TYR A 1 87 ? 3.583 -4.435 -12.423 1.00 95.81 87 TYR A O 1
ATOM 728 N N . PHE A 1 88 ? 3.344 -2.219 -12.121 1.00 96.69 88 PHE A N 1
ATOM 729 C CA . PHE A 1 88 ? 2.315 -2.313 -11.092 1.00 96.69 88 PHE A CA 1
ATOM 730 C C . PHE A 1 88 ? 0.986 -1.783 -11.622 1.00 96.69 88 PHE A C 1
ATOM 732 O O . PHE A 1 88 ? 0.874 -0.610 -11.979 1.00 96.69 88 PHE A O 1
ATOM 739 N N . PHE A 1 89 ? -0.044 -2.628 -11.658 1.00 95.94 89 PHE A N 1
ATOM 740 C CA . PHE A 1 89 ? -1.327 -2.292 -12.284 1.00 95.94 89 PHE A CA 1
ATOM 741 C C . PHE A 1 89 ? -2.266 -1.545 -11.323 1.00 95.94 89 PHE A C 1
ATOM 743 O O . PHE A 1 89 ? -3.408 -1.941 -11.093 1.00 95.94 89 PHE A O 1
ATOM 750 N N . SER A 1 90 ? -1.777 -0.457 -10.716 1.00 94.31 90 SER A N 1
ATOM 751 C CA . SER A 1 90 ? -2.555 0.369 -9.789 1.00 94.31 90 SER A CA 1
ATOM 752 C C . SER A 1 90 ? -2.032 1.796 -9.680 1.00 94.31 90 SER A C 1
ATOM 754 O O . SER A 1 90 ? -0.848 2.036 -9.451 1.00 94.31 90 SER A O 1
ATOM 756 N N . THR A 1 91 ? -2.948 2.761 -9.714 1.00 93.62 91 THR A N 1
ATOM 757 C CA . THR A 1 91 ? -2.664 4.179 -9.435 1.00 93.62 91 THR A CA 1
ATOM 758 C C . THR A 1 91 ? -2.841 4.539 -7.954 1.00 93.62 91 THR A C 1
ATOM 760 O O . THR A 1 91 ? -2.663 5.692 -7.557 1.00 93.62 91 THR A O 1
ATOM 763 N N . ASN A 1 92 ? -3.200 3.575 -7.096 1.00 95.12 92 ASN A N 1
ATOM 764 C CA . ASN A 1 92 ? -3.430 3.834 -5.678 1.00 95.12 92 ASN A CA 1
ATOM 765 C C . ASN A 1 92 ? -2.107 4.116 -4.949 1.00 95.12 92 ASN A C 1
ATOM 767 O O . ASN 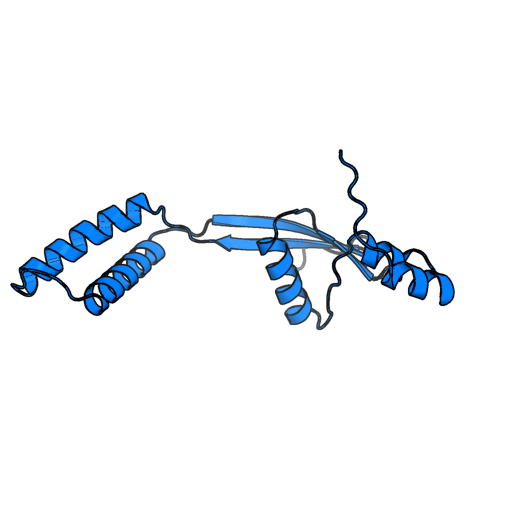A 1 92 ? -1.270 3.224 -4.801 1.00 95.12 92 ASN A O 1
ATOM 771 N N . LYS A 1 93 ? -1.947 5.336 -4.422 1.00 94.62 93 LYS A N 1
ATOM 772 C CA . LYS A 1 93 ? -0.735 5.764 -3.704 1.00 94.62 93 LYS A CA 1
ATOM 773 C C . LYS A 1 93 ? -0.352 4.837 -2.541 1.00 94.62 93 LYS A C 1
ATOM 775 O O . LYS A 1 93 ? 0.798 4.432 -2.449 1.00 94.62 93 LYS A O 1
ATOM 780 N N . SER A 1 94 ? -1.315 4.460 -1.696 1.00 94.81 94 SER A N 1
ATOM 781 C CA . SER A 1 94 ? -1.062 3.580 -0.543 1.00 94.81 94 SER A CA 1
ATOM 782 C C . SER A 1 94 ? -0.645 2.174 -0.974 1.00 94.81 94 SER A C 1
ATOM 784 O O . SER A 1 94 ? 0.167 1.558 -0.296 1.00 94.81 94 SER A O 1
ATOM 786 N N . ALA A 1 95 ? -1.185 1.658 -2.081 1.00 95.69 95 ALA A N 1
ATOM 787 C CA . ALA A 1 95 ? -0.772 0.358 -2.607 1.00 95.69 95 ALA A CA 1
ATOM 788 C C . ALA A 1 95 ? 0.649 0.404 -3.190 1.00 95.69 95 ALA A C 1
ATOM 790 O O . ALA A 1 95 ? 1.409 -0.539 -3.002 1.00 95.69 95 ALA A O 1
ATOM 791 N N . ASN A 1 96 ? 1.017 1.515 -3.840 1.00 95.31 96 ASN A N 1
ATOM 792 C CA . ASN A 1 96 ? 2.373 1.738 -4.344 1.00 95.31 96 ASN A CA 1
ATOM 793 C C . ASN A 1 96 ? 3.397 1.792 -3.195 1.00 95.31 96 ASN A C 1
ATOM 795 O O . ASN A 1 96 ? 4.411 1.113 -3.253 1.00 95.31 96 ASN A O 1
ATOM 799 N N . GLU A 1 97 ? 3.117 2.544 -2.127 1.00 95.81 97 GLU A N 1
ATOM 800 C CA . GLU A 1 97 ? 4.002 2.632 -0.949 1.00 95.81 97 GLU A CA 1
ATOM 801 C C . GLU A 1 97 ? 4.167 1.280 -0.230 1.00 95.81 97 GLU A C 1
ATOM 803 O O . GLU A 1 97 ? 5.270 0.917 0.195 1.00 95.81 97 GLU A O 1
ATOM 808 N N . GLU A 1 98 ? 3.080 0.508 -0.119 1.00 96.44 98 GLU A N 1
ATOM 809 C CA . GLU A 1 98 ? 3.125 -0.841 0.453 1.00 96.44 98 GLU A CA 1
ATOM 810 C C . GLU A 1 98 ? 3.970 -1.782 -0.414 1.00 96.44 98 GLU A C 1
ATOM 812 O O . GLU A 1 98 ? 4.792 -2.531 0.116 1.00 96.44 98 GLU A O 1
ATOM 817 N N . LEU A 1 99 ? 3.811 -1.716 -1.743 1.00 96.56 99 LEU A N 1
ATOM 818 C CA . LEU A 1 99 ? 4.622 -2.488 -2.679 1.00 96.56 99 LEU A CA 1
ATOM 819 C C . LEU A 1 99 ? 6.108 -2.170 -2.510 1.00 96.56 99 LEU A C 1
ATOM 821 O O . LEU A 1 99 ? 6.894 -3.096 -2.351 1.00 96.56 99 LEU A O 1
ATOM 825 N N . GLU A 1 100 ? 6.494 -0.894 -2.502 1.00 95.50 100 GLU A N 1
ATOM 826 C CA . GLU A 1 100 ? 7.894 -0.473 -2.341 1.00 95.50 100 GLU A CA 1
ATOM 827 C C . GLU A 1 100 ? 8.510 -1.032 -1.059 1.00 95.50 100 GLU A C 1
ATOM 829 O O . GLU A 1 100 ? 9.579 -1.649 -1.080 1.00 95.50 100 GLU A O 1
ATOM 834 N N . THR A 1 101 ? 7.789 -0.880 0.052 1.00 96.56 101 THR A N 1
ATOM 835 C CA . THR A 1 101 ? 8.222 -1.361 1.367 1.00 96.56 101 THR A CA 1
ATOM 836 C C . THR A 1 101 ? 8.375 -2.882 1.377 1.00 96.56 101 THR A C 1
ATOM 838 O O . THR A 1 101 ? 9.381 -3.424 1.851 1.00 96.56 101 THR A O 1
ATOM 841 N N . LEU A 1 102 ? 7.378 -3.599 0.854 1.00 95.75 102 LEU A N 1
ATOM 842 C CA . LEU A 1 102 ? 7.373 -5.056 0.857 1.00 95.75 102 LEU A CA 1
ATOM 843 C C . LEU A 1 102 ? 8.415 -5.632 -0.104 1.00 95.75 102 LEU A C 1
ATOM 845 O O . LEU A 1 102 ? 9.064 -6.625 0.238 1.00 95.75 102 LEU A O 1
ATOM 849 N N . PHE A 1 103 ? 8.600 -5.008 -1.266 1.00 95.62 103 PHE A N 1
ATOM 850 C CA . PHE A 1 103 ? 9.574 -5.411 -2.272 1.00 95.62 103 PHE A CA 1
ATOM 851 C C . PHE A 1 103 ? 10.995 -5.271 -1.723 1.00 95.62 103 PHE A C 1
ATOM 853 O O . PHE A 1 103 ? 11.747 -6.246 -1.725 1.00 95.62 103 PHE A O 1
ATOM 860 N N . GLN A 1 104 ? 11.323 -4.126 -1.114 1.00 96.19 104 GLN A N 1
ATOM 861 C CA . GLN A 1 104 ? 12.612 -3.926 -0.450 1.00 96.19 104 GLN A CA 1
ATOM 862 C C . GLN A 1 104 ? 12.840 -4.944 0.666 1.00 96.19 104 GLN A C 1
ATOM 864 O O . GLN A 1 104 ? 13.921 -5.524 0.784 1.00 96.19 104 GLN A O 1
ATOM 869 N N . ARG A 1 105 ? 11.826 -5.210 1.494 1.00 96.88 105 ARG A N 1
ATOM 870 C CA . ARG A 1 105 ? 11.965 -6.174 2.590 1.00 96.88 105 ARG A CA 1
ATOM 871 C C . ARG A 1 105 ? 12.237 -7.590 2.081 1.00 96.88 105 ARG A C 1
ATOM 873 O O . ARG A 1 105 ? 13.075 -8.275 2.677 1.00 96.88 105 ARG A O 1
ATOM 880 N N . SER A 1 106 ? 11.532 -7.990 1.024 1.00 93.94 106 SER A N 1
ATOM 881 C CA . SER A 1 106 ? 11.539 -9.349 0.470 1.00 93.94 106 SER A CA 1
ATOM 882 C C . SER A 1 106 ? 12.768 -9.622 -0.389 1.00 93.94 106 SER A C 1
ATOM 884 O O . SER A 1 106 ? 13.436 -10.628 -0.181 1.00 93.94 106 SER A O 1
ATOM 886 N N . PHE A 1 107 ? 13.096 -8.708 -1.303 1.00 92.75 107 PHE A N 1
ATOM 887 C CA . PHE A 1 107 ? 14.140 -8.907 -2.311 1.00 92.75 107 PHE A CA 1
ATOM 888 C C . PHE A 1 107 ? 15.438 -8.156 -2.012 1.00 92.75 107 PHE A C 1
ATOM 890 O O . PHE A 1 107 ? 16.442 -8.430 -2.651 1.00 92.75 107 PHE A O 1
ATOM 897 N N . LYS A 1 108 ? 15.444 -7.245 -1.026 1.00 95.44 108 LYS A N 1
ATOM 898 C CA . LYS A 1 108 ? 16.580 -6.353 -0.709 1.00 95.44 108 LYS A CA 1
ATOM 899 C C . LYS A 1 108 ? 16.933 -5.369 -1.830 1.00 95.44 108 LYS A C 1
ATOM 901 O O . LYS A 1 108 ? 18.032 -4.826 -1.844 1.00 95.44 108 LYS A O 1
ATOM 906 N N . ASN A 1 109 ? 15.964 -5.065 -2.694 1.00 93.31 109 ASN A N 1
ATOM 907 C CA . ASN A 1 109 ? 16.100 -4.121 -3.800 1.00 93.31 109 ASN A CA 1
ATOM 908 C C . ASN A 1 109 ? 15.145 -2.938 -3.627 1.00 93.31 109 ASN A C 1
ATOM 910 O O . ASN A 1 109 ? 14.007 -3.103 -3.192 1.00 93.31 109 ASN A O 1
ATOM 914 N N . HIS A 1 110 ? 15.598 -1.744 -3.996 1.00 94.00 110 HIS A N 1
ATOM 915 C CA . HIS A 1 110 ? 14.764 -0.547 -3.989 1.00 94.00 110 HIS A CA 1
ATOM 916 C C . HIS A 1 110 ? 14.068 -0.374 -5.336 1.00 94.00 110 HIS A C 1
ATOM 918 O O . HIS A 1 110 ? 14.696 -0.524 -6.381 1.00 94.00 110 HIS A O 1
ATOM 924 N N . LEU A 1 111 ? 12.781 -0.033 -5.299 1.00 94.81 111 LEU A N 1
ATOM 925 C CA . LEU A 1 111 ? 12.052 0.412 -6.481 1.00 94.81 111 LEU A CA 1
ATOM 926 C C . LEU A 1 111 ? 12.196 1.929 -6.617 1.00 94.81 111 LEU A C 1
ATOM 928 O O . LEU A 1 111 ? 12.166 2.655 -5.623 1.00 94.81 111 LEU A O 1
ATOM 932 N N . ILE A 1 112 ? 12.337 2.393 -7.854 1.00 92.75 112 ILE A N 1
ATOM 933 C CA . ILE A 1 112 ? 12.331 3.811 -8.206 1.00 92.75 112 ILE A CA 1
ATOM 934 C C . ILE A 1 112 ? 11.071 4.052 -9.033 1.00 92.75 112 ILE A C 1
ATOM 936 O O . ILE A 1 112 ? 10.865 3.401 -10.057 1.00 92.75 112 ILE A O 1
ATOM 940 N N . LYS A 1 113 ? 10.209 4.976 -8.595 1.00 92.06 113 LYS A N 1
ATOM 941 C CA . LYS A 1 113 ? 9.024 5.356 -9.377 1.00 92.06 113 LYS A CA 1
ATOM 942 C C . LYS A 1 113 ? 9.463 6.071 -10.643 1.00 92.06 113 LYS A C 1
ATOM 944 O O . LYS A 1 113 ? 10.184 7.062 -10.570 1.00 92.06 113 LYS A O 1
ATOM 949 N N . ILE A 1 114 ? 8.953 5.614 -11.779 1.00 91.81 114 ILE A N 1
ATOM 950 C CA . ILE A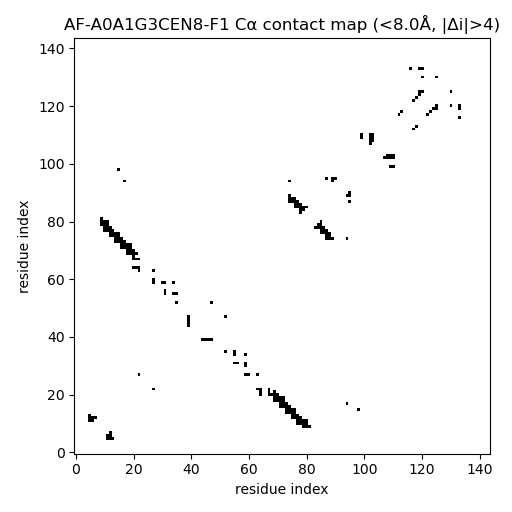 1 114 ? 9.134 6.294 -13.054 1.00 91.81 114 ILE A CA 1
ATOM 951 C C . ILE A 1 114 ? 8.040 7.354 -13.197 1.00 91.81 114 ILE A C 1
ATOM 953 O O . ILE A 1 114 ? 6.852 7.051 -13.292 1.00 91.81 114 ILE A O 1
ATOM 957 N N . PHE A 1 115 ? 8.457 8.612 -13.160 1.00 88.69 115 PHE A N 1
ATOM 958 C CA . PHE A 1 115 ? 7.678 9.784 -13.558 1.00 88.69 115 PHE A CA 1
ATOM 959 C C . PHE A 1 115 ? 8.488 10.556 -14.610 1.00 88.69 115 PHE A C 1
ATOM 961 O O . PHE A 1 115 ? 9.674 10.261 -14.752 1.00 88.69 115 PHE A O 1
ATOM 968 N N . PRO A 1 116 ? 7.915 11.541 -15.333 1.00 89.88 116 PRO A N 1
ATOM 969 C CA . PRO A 1 116 ? 8.561 12.107 -16.523 1.00 89.88 116 PRO A CA 1
ATOM 970 C C . PRO A 1 116 ? 10.018 12.548 -16.327 1.00 89.88 116 PRO A C 1
ATOM 972 O O . PRO A 1 116 ? 10.860 12.313 -17.184 1.00 89.88 116 PRO A O 1
ATOM 975 N N . TYR A 1 117 ? 10.34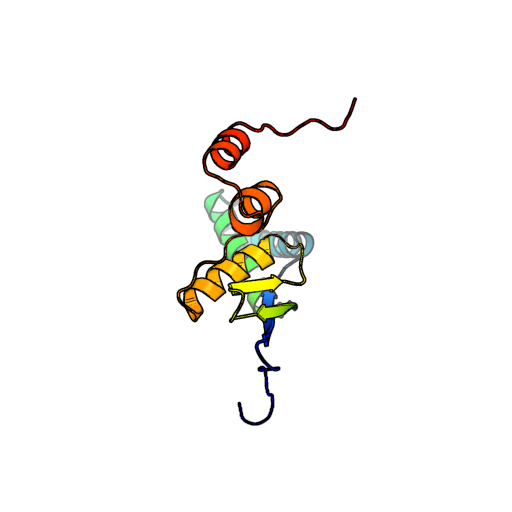0 13.136 -15.172 1.00 90.25 117 TYR A N 1
ATOM 976 C CA . TYR A 1 117 ? 11.716 13.510 -14.843 1.00 90.25 117 TYR A CA 1
ATOM 977 C C . TYR A 1 117 ? 12.637 12.287 -14.698 1.00 90.25 117 TYR A C 1
ATOM 979 O O . TYR A 1 117 ? 13.704 12.245 -15.292 1.00 90.25 117 TYR A O 1
ATOM 987 N N . THR A 1 118 ? 12.232 11.277 -13.928 1.00 91.12 118 THR A N 1
ATOM 988 C CA . THR A 1 118 ? 13.038 10.069 -13.686 1.00 91.12 118 THR A CA 1
ATOM 989 C C . THR A 1 118 ? 13.158 9.197 -14.929 1.00 91.12 118 THR A C 1
ATOM 991 O O . THR A 1 118 ? 14.181 8.559 -15.140 1.00 91.12 118 THR A O 1
ATOM 994 N N . GLU A 1 119 ? 12.127 9.182 -15.771 1.00 91.31 119 GLU A N 1
ATOM 995 C CA . GLU A 1 119 ? 12.174 8.561 -17.093 1.00 91.31 119 GLU A CA 1
ATOM 996 C C . GLU A 1 119 ? 13.223 9.233 -17.986 1.00 91.31 119 GLU A C 1
ATOM 998 O O . GLU A 1 119 ? 14.049 8.550 -18.592 1.00 91.31 119 GLU A O 1
ATOM 1003 N N . ALA A 1 120 ? 13.237 10.569 -18.026 1.00 91.75 120 ALA A N 1
ATOM 1004 C CA . ALA A 1 120 ? 14.248 11.323 -18.757 1.00 91.75 120 ALA A CA 1
ATOM 1005 C C . ALA A 1 120 ? 15.663 11.039 -18.221 1.00 91.75 120 ALA A C 1
ATOM 1007 O O . ALA A 1 120 ? 16.555 10.685 -18.989 1.00 91.75 120 ALA A O 1
ATOM 1008 N N . ASP A 1 121 ? 15.848 11.117 -16.904 1.00 90.69 121 ASP A N 1
ATOM 1009 C CA . ASP A 1 121 ? 17.151 10.956 -16.251 1.00 90.69 121 ASP A CA 1
ATOM 1010 C C . ASP A 1 121 ? 17.732 9.537 -16.401 1.00 90.69 121 ASP A C 1
ATOM 1012 O O . ASP A 1 121 ? 18.910 9.369 -16.725 1.00 90.69 121 ASP A O 1
ATOM 1016 N N . ILE A 1 122 ? 16.900 8.505 -16.212 1.00 88.56 122 ILE A N 1
ATOM 1017 C CA . ILE A 1 122 ? 17.352 7.107 -16.134 1.00 88.56 122 ILE A CA 1
ATOM 1018 C C . ILE A 1 122 ? 17.246 6.381 -17.481 1.00 88.56 122 ILE A C 1
ATOM 1020 O O . ILE A 1 122 ? 18.112 5.570 -17.806 1.00 88.56 122 ILE A O 1
ATOM 1024 N N . LEU A 1 123 ? 16.191 6.629 -18.265 1.00 86.69 123 LEU A N 1
ATOM 1025 C CA . LEU A 1 123 ? 15.834 5.780 -19.412 1.00 86.69 123 LEU A CA 1
ATOM 1026 C C . LEU A 1 123 ? 16.130 6.417 -20.769 1.00 86.69 123 LEU A C 1
ATOM 1028 O O . LEU A 1 123 ? 16.293 5.692 -21.748 1.00 86.69 123 LEU A O 1
ATOM 1032 N N . SER A 1 124 ? 16.233 7.746 -20.849 1.00 88.75 124 SER A N 1
ATOM 1033 C CA . SER A 1 124 ? 16.371 8.444 -22.140 1.00 88.75 124 SER A CA 1
ATOM 1034 C C . SER A 1 124 ? 17.809 8.530 -22.661 1.00 88.75 124 SER A C 1
ATOM 1036 O O . SER A 1 124 ? 18.036 9.094 -23.727 1.00 88.75 124 SER A O 1
ATOM 1038 N N . GLY A 1 125 ? 18.784 7.967 -21.937 1.00 89.06 125 GLY A N 1
ATOM 1039 C CA . GLY A 1 125 ? 20.181 7.925 -22.381 1.00 89.06 125 GLY A CA 1
ATOM 1040 C C . GLY A 1 125 ? 20.835 9.305 -22.502 1.00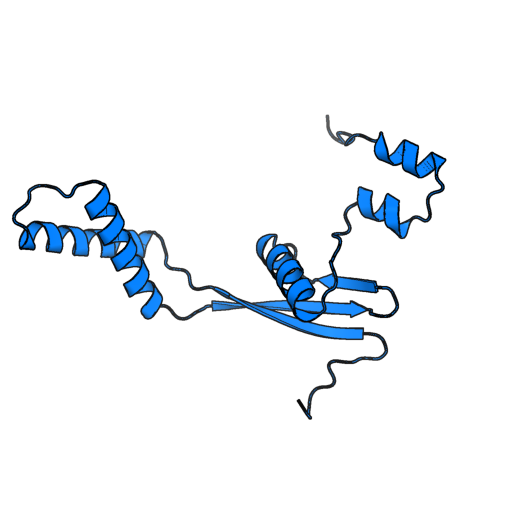 89.06 125 GLY A C 1
ATOM 1041 O O . GLY A 1 125 ? 21.749 9.468 -23.308 1.00 89.06 125 GLY A O 1
ATOM 1042 N N . LEU A 1 126 ? 20.360 10.281 -21.721 1.00 92.50 126 LEU A N 1
ATOM 1043 C CA . LEU A 1 126 ? 20.847 11.658 -21.754 1.00 92.50 126 LEU A CA 1
ATOM 1044 C C . LEU A 1 126 ? 22.343 11.730 -21.438 1.00 92.50 126 LEU A C 1
ATOM 1046 O O . LEU A 1 126 ? 22.837 11.048 -20.530 1.00 92.50 126 LEU A O 1
ATOM 1050 N N . ASN A 1 127 ? 23.051 12.586 -22.170 1.00 93.00 127 ASN A N 1
ATOM 1051 C CA . ASN A 1 127 ? 24.437 12.926 -21.871 1.00 93.00 127 ASN A CA 1
ATOM 1052 C C . ASN A 1 127 ? 24.528 13.882 -20.664 1.00 93.00 127 ASN A C 1
ATOM 1054 O O . ASN A 1 127 ? 23.523 14.429 -20.208 1.00 93.00 127 ASN A O 1
ATOM 1058 N N . ASP A 1 128 ? 25.735 14.111 -20.141 1.00 91.88 128 ASP A N 1
ATOM 1059 C CA . ASP A 1 128 ? 25.913 14.911 -18.919 1.00 91.88 128 ASP A CA 1
ATOM 1060 C C . ASP A 1 128 ? 25.402 16.356 -19.062 1.00 91.88 128 ASP A C 1
ATOM 1062 O O . ASP A 1 128 ? 24.842 16.903 -18.114 1.00 91.88 128 ASP A O 1
ATOM 1066 N N . THR A 1 129 ? 25.516 16.959 -20.252 1.00 93.25 129 THR A N 1
ATOM 1067 C CA . THR A 1 129 ? 24.999 18.318 -20.500 1.00 93.25 129 THR A CA 1
ATOM 1068 C C . THR A 1 129 ? 23.471 18.363 -20.538 1.00 93.25 129 THR A C 1
ATOM 1070 O O . THR A 1 129 ? 22.859 19.314 -20.056 1.00 93.25 129 THR A O 1
ATOM 1073 N N . GLU A 1 130 ? 22.836 17.313 -21.058 1.00 93.25 130 GLU A N 1
ATOM 1074 C CA . GLU A 1 130 ? 21.379 17.177 -21.087 1.00 93.25 130 GLU A CA 1
ATOM 1075 C C . GLU A 1 130 ? 20.811 16.873 -19.697 1.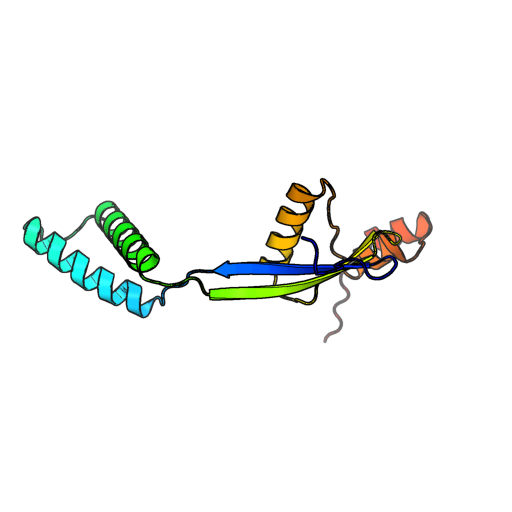00 93.25 130 GLU A C 1
ATOM 1077 O O . GLU A 1 130 ? 19.755 17.400 -19.347 1.00 93.25 130 GLU A O 1
ATOM 1082 N N . ARG A 1 131 ? 21.514 16.077 -18.878 1.00 91.50 131 ARG A N 1
ATOM 1083 C CA . ARG A 1 131 ? 21.131 15.838 -17.476 1.00 91.50 131 ARG A CA 1
ATOM 1084 C C . ARG A 1 131 ? 21.226 17.104 -16.631 1.00 91.50 131 ARG A C 1
ATOM 1086 O O . ARG A 1 131 ? 20.334 17.361 -15.824 1.00 91.50 131 ARG A O 1
ATOM 1093 N N . ASP A 1 132 ? 22.265 17.912 -16.839 1.00 92.00 132 ASP A N 1
ATOM 1094 C CA . ASP A 1 132 ? 22.397 19.207 -16.165 1.00 92.00 132 ASP A CA 1
ATOM 1095 C C . ASP A 1 132 ? 21.222 20.128 -16.529 1.00 92.00 132 ASP A C 1
ATOM 1097 O O . ASP A 1 132 ? 20.531 20.647 -15.650 1.00 92.00 132 ASP A O 1
ATOM 1101 N N . ALA A 1 133 ? 20.886 20.213 -17.822 1.00 92.25 133 ALA A N 1
ATOM 1102 C CA . ALA A 1 133 ? 19.716 20.951 -18.290 1.00 92.25 133 ALA A CA 1
ATOM 1103 C C . ALA A 1 133 ? 18.397 20.419 -17.695 1.00 92.25 133 ALA A C 1
ATOM 1105 O O . ALA A 1 133 ? 17.563 21.217 -17.264 1.00 92.25 133 ALA A O 1
ATOM 1106 N N . LEU A 1 134 ? 18.219 19.093 -17.621 1.00 90.88 134 LEU A N 1
ATOM 1107 C CA . LEU A 1 134 ? 17.050 18.443 -17.015 1.00 90.88 134 LEU A CA 1
ATOM 1108 C C . LEU A 1 134 ? 16.870 18.850 -15.544 1.00 90.88 134 LEU A C 1
ATOM 1110 O O . LEU A 1 134 ? 15.744 19.128 -15.127 1.00 90.88 134 LEU A O 1
ATOM 1114 N N . SER A 1 135 ? 17.961 18.951 -14.776 1.00 88.88 135 SER A N 1
ATOM 1115 C CA . SER A 1 135 ? 17.931 19.351 -13.359 1.00 88.88 135 SER A CA 1
ATOM 1116 C C . SER A 1 135 ? 17.425 20.784 -13.135 1.00 88.88 135 SER A C 1
ATOM 1118 O O . SER A 1 135 ? 16.884 21.109 -12.075 1.00 88.88 135 SER A O 1
ATOM 1120 N N . HIS A 1 136 ? 17.560 21.633 -14.156 1.00 90.38 136 HIS A N 1
ATOM 1121 C CA . HIS A 1 136 ? 17.122 23.025 -14.152 1.00 90.38 136 HIS A CA 1
ATOM 1122 C C . HIS A 1 136 ? 15.724 23.233 -14.747 1.00 90.38 136 HIS A C 1
ATOM 1124 O O . HIS A 1 136 ? 15.202 24.352 -14.708 1.00 90.38 136 HIS A O 1
ATOM 1130 N N . LEU A 1 137 ? 15.086 22.182 -15.274 1.00 87.88 137 LEU A N 1
ATOM 1131 C CA . LEU A 1 137 ? 13.723 22.285 -15.779 1.00 87.88 137 LEU A CA 1
ATOM 1132 C C . LEU A 1 137 ? 12.739 22.498 -14.627 1.00 87.88 137 LEU A C 1
ATOM 1134 O O . LEU A 1 137 ? 12.749 21.814 -13.605 1.00 87.88 137 LEU A O 1
ATOM 1138 N N . SER A 1 138 ? 11.832 23.448 -14.829 1.00 81.81 138 SER A N 1
ATOM 1139 C CA . SER A 1 138 ? 10.69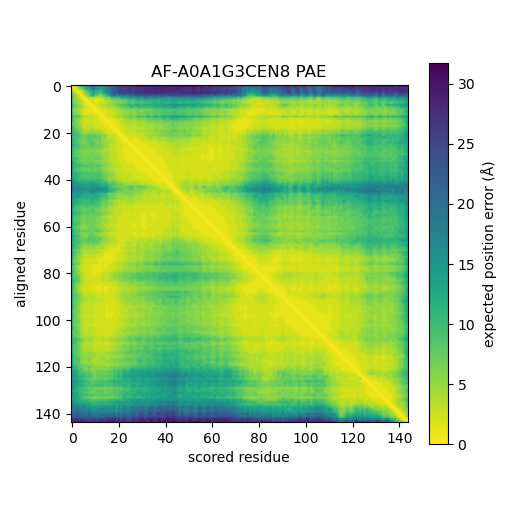7 23.672 -13.941 1.00 81.81 138 SER A CA 1
ATOM 1140 C C . SER A 1 138 ? 9.412 23.195 -14.607 1.00 81.81 138 SER A C 1
ATOM 1142 O O . SER A 1 138 ? 9.312 23.118 -15.834 1.00 81.81 138 SER A O 1
ATOM 1144 N N . SER A 1 139 ? 8.419 22.848 -13.787 1.00 79.38 139 SER A N 1
ATOM 1145 C CA . SER A 1 139 ? 7.106 22.448 -14.289 1.00 79.38 139 SER A CA 1
ATOM 1146 C C . SER A 1 139 ? 6.533 23.556 -15.170 1.00 79.38 139 SER A C 1
ATOM 1148 O O . SER A 1 139 ? 6.258 24.663 -14.700 1.00 79.38 139 SER A O 1
ATOM 1150 N N . THR A 1 140 ? 6.364 23.257 -16.456 1.00 79.19 140 THR A N 1
ATOM 1151 C CA . THR A 1 140 ? 5.734 24.183 -17.391 1.00 79.19 140 THR A CA 1
ATOM 1152 C C . THR A 1 140 ? 4.235 24.173 -17.111 1.00 79.19 140 THR A C 1
ATOM 1154 O O . THR A 1 140 ? 3.591 23.123 -17.133 1.00 79.19 140 THR A O 1
ATOM 1157 N N . LYS A 1 141 ? 3.657 25.341 -16.817 1.00 79.44 141 LYS A N 1
ATOM 1158 C CA . LYS A 1 141 ? 2.207 25.478 -16.670 1.00 79.44 141 LYS A CA 1
ATOM 1159 C C . LYS A 1 141 ? 1.580 25.429 -18.059 1.00 79.44 141 LYS A C 1
ATOM 1161 O O . LYS A 1 141 ? 1.644 26.402 -18.796 1.00 79.44 141 LYS A O 1
ATOM 1166 N N . PHE A 1 142 ? 0.969 24.303 -18.405 1.00 73.94 142 PHE A N 1
ATOM 1167 C CA . PHE A 1 142 ? 0.289 24.113 -19.691 1.00 73.94 142 PHE A CA 1
ATOM 1168 C C . PHE A 1 142 ? -1.122 24.744 -19.750 1.00 73.94 142 PHE A C 1
ATOM 1170 O O . PHE A 1 142 ? -1.927 24.334 -20.580 1.00 73.94 142 PHE A O 1
ATOM 1177 N N . MET A 1 143 ? -1.446 25.719 -18.886 1.00 64.44 143 MET A N 1
ATOM 1178 C CA . MET A 1 143 ? -2.734 26.432 -18.903 1.00 64.44 143 MET A CA 1
ATOM 1179 C C . MET A 1 143 ? -2.588 27.928 -18.576 1.00 64.44 143 MET A C 1
ATOM 1181 O O . MET A 1 143 ? -2.081 28.274 -17.503 1.00 64.44 143 MET A O 1
ATOM 1185 N N . GLU A 1 144 ? -3.075 28.763 -19.505 1.00 49.12 144 GLU A N 1
ATOM 1186 C CA . GLU A 1 144 ? -3.890 29.964 -19.233 1.00 49.12 144 GLU A CA 1
ATOM 1187 C C . GLU A 1 144 ? -5.360 29.553 -19.073 1.00 49.12 144 GLU A C 1
ATOM 1189 O O . GLU A 1 144 ? -5.779 28.597 -19.771 1.00 49.12 144 GLU A O 1
#

Sequence (144 aa):
FEGSSFVLGDYFVFSLRIDKKSVSSKIIKKYLYFETLKKLEESGKRYLSANEKKLVKEHVIAVLFLRVPATPNIYDLVWDYEKSMLYFFSTNKSANEELETLFQRSFKNHLIKIFPYTEADILSGLNDTERDALSHLSSTKFME

Nearest PDB structures (foldseek):
  2owl-assembly1_B  TM=7.283E-01  e=6.868E-05  Escherichia coli
  2owy-assembly1_B  TM=7.734E-01  e=1.766E-04  Pseudomonas aeruginosa PAO1
  4r4g-assembly1_A  TM=4.853E-01  e=9.596E-02  Bacillus subtilis subsp. subtilis str. 168
  9gbk-assembly1_U  TM=4.352E-01  e=7.882E+00  Saccharomyces cerevisiae
  6qm7-assembly1_A  TM=3.468E-01  e=8.394E+00  Leishmania tarentolae

pLDDT: mean 91.34, std 8.59, range [48.88, 97.19]